Protein AF-A0A9C8L173-F1 (afdb_monomer_lite)

Structure (mmCIF, N/CA/C/O backbone):
data_AF-A0A9C8L173-F1
#
_entry.id   AF-A0A9C8L173-F1
#
loop_
_atom_site.group_PDB
_atom_site.id
_atom_site.type_symbol
_atom_site.label_atom_id
_atom_site.label_alt_id
_atom_site.label_comp_id
_atom_site.label_asym_id
_atom_site.label_entity_id
_atom_site.label_seq_id
_atom_site.pdbx_PDB_ins_code
_atom_site.Cartn_x
_atom_site.Cartn_y
_atom_site.Cartn_z
_atom_site.occupancy
_atom_site.B_iso_or_equiv
_atom_site.auth_seq_id
_atom_site.auth_comp_id
_atom_site.auth_asym_id
_atom_site.auth_atom_id
_atom_site.pdbx_PDB_model_num
ATOM 1 N N . SER A 1 1 ? -14.084 -8.577 14.932 1.00 49.53 1 SER A N 1
ATOM 2 C CA . SER A 1 1 ? -14.099 -7.889 13.621 1.00 49.53 1 SER A CA 1
ATOM 3 C C . SER A 1 1 ? -13.348 -6.561 13.724 1.00 49.53 1 SER A C 1
ATOM 5 O O . SER A 1 1 ? -13.294 -6.020 14.822 1.00 49.53 1 SER A O 1
ATOM 7 N N . LEU A 1 2 ? -12.784 -6.007 12.633 1.00 54.12 2 LEU A N 1
ATOM 8 C CA . LEU A 1 2 ? -12.203 -4.640 12.615 1.00 54.12 2 LEU A CA 1
ATOM 9 C C . LEU A 1 2 ? -13.209 -3.582 13.122 1.00 54.12 2 LEU A C 1
ATOM 11 O O . LEU A 1 2 ? -12.815 -2.585 13.724 1.00 54.12 2 LEU A O 1
ATOM 15 N N . LYS A 1 3 ? -14.512 -3.853 12.947 1.00 52.88 3 LYS A N 1
ATOM 16 C CA . LYS A 1 3 ? -15.633 -3.073 13.491 1.00 52.88 3 LYS A CA 1
ATOM 17 C C . LYS A 1 3 ? -15.618 -2.977 15.023 1.00 52.88 3 LYS A C 1
ATOM 19 O O . LYS A 1 3 ? -15.841 -1.902 15.566 1.00 52.88 3 LYS A O 1
ATOM 24 N N . ASP A 1 4 ? -15.299 -4.070 15.715 1.00 53.47 4 ASP A N 1
ATOM 25 C CA . ASP A 1 4 ? -15.385 -4.162 17.183 1.00 53.47 4 ASP A CA 1
ATOM 26 C C . ASP A 1 4 ? -14.209 -3.471 17.889 1.00 53.47 4 ASP A C 1
ATOM 28 O O . ASP A 1 4 ? -14.188 -3.354 19.112 1.00 53.47 4 ASP A O 1
ATOM 32 N N . GLN A 1 5 ? -13.207 -3.028 17.123 1.00 61.28 5 GLN A N 1
ATOM 33 C CA . GLN A 1 5 ? -11.993 -2.413 17.652 1.00 61.28 5 GLN A CA 1
ATOM 34 C C . GLN A 1 5 ? -11.949 -0.886 17.483 1.00 61.28 5 GLN A C 1
ATOM 36 O O . GLN A 1 5 ? -11.010 -0.261 17.977 1.00 61.28 5 GLN A O 1
ATOM 41 N N . GLY A 1 6 ? -12.950 -0.281 16.825 1.00 63.69 6 GLY A N 1
ATOM 42 C CA . GLY A 1 6 ? -13.096 1.178 16.727 1.00 63.69 6 GLY A CA 1
ATOM 43 C C . GLY A 1 6 ? -12.106 1.872 15.785 1.00 63.69 6 GLY A C 1
ATOM 44 O O . GLY A 1 6 ? -11.696 2.997 16.056 1.00 63.69 6 GLY A O 1
ATOM 45 N N . LEU A 1 7 ? -11.685 1.217 14.697 1.00 69.31 7 LEU A N 1
ATOM 46 C CA . LEU A 1 7 ? -10.762 1.818 13.728 1.00 69.31 7 LEU A CA 1
ATOM 47 C C . LEU A 1 7 ? -11.456 2.975 13.000 1.00 69.31 7 LEU A C 1
ATOM 49 O O . LEU A 1 7 ? -12.450 2.749 12.307 1.00 69.31 7 LEU A O 1
ATOM 53 N N . SER A 1 8 ? -10.951 4.204 13.159 1.00 73.44 8 SER A N 1
ATOM 54 C CA . SER A 1 8 ? -11.541 5.361 12.480 1.00 73.44 8 SER A CA 1
ATOM 55 C C . SER A 1 8 ? -11.192 5.341 10.998 1.00 73.44 8 SER A C 1
ATOM 57 O O . SER A 1 8 ? -10.071 4.998 10.603 1.00 73.44 8 SER A O 1
ATOM 59 N N . THR A 1 9 ? -12.123 5.775 10.156 1.00 75.62 9 THR A N 1
ATOM 60 C CA . THR A 1 9 ? -11.894 5.738 8.710 1.00 75.62 9 THR A CA 1
ATOM 61 C C . THR A 1 9 ? -10.790 6.706 8.282 1.00 75.62 9 THR A C 1
ATOM 63 O O . THR A 1 9 ? -10.080 6.459 7.309 1.00 75.62 9 THR A O 1
ATOM 66 N N . ASN A 1 10 ? -10.568 7.779 9.044 1.00 80.88 10 ASN A N 1
ATOM 67 C CA . ASN A 1 10 ? -9.483 8.730 8.798 1.00 80.88 10 ASN A CA 1
ATOM 68 C C . ASN A 1 10 ? -8.094 8.101 8.980 1.00 80.88 10 ASN A C 1
ATOM 70 O O . ASN A 1 10 ? -7.204 8.376 8.176 1.00 80.88 10 ASN A O 1
ATOM 74 N N . GLN A 1 11 ? -7.909 7.222 9.972 1.00 79.19 11 GLN A N 1
ATOM 75 C CA . GLN A 1 11 ? -6.639 6.509 10.172 1.00 79.19 11 GLN A CA 1
ATOM 76 C C . GLN A 1 11 ? -6.335 5.570 8.999 1.00 79.19 11 GLN A C 1
ATOM 78 O O . GLN A 1 11 ? -5.220 5.583 8.471 1.00 79.19 11 GLN A O 1
ATOM 83 N N . ILE A 1 12 ? -7.342 4.810 8.550 1.00 83.06 12 ILE A N 1
ATOM 84 C CA . ILE A 1 12 ? -7.221 3.909 7.393 1.00 83.06 12 ILE A CA 1
ATOM 85 C C . ILE A 1 12 ? -6.894 4.719 6.138 1.00 83.06 12 ILE A C 1
ATOM 87 O O . ILE A 1 12 ? -5.918 4.424 5.453 1.00 83.06 12 ILE A O 1
ATOM 91 N N . ARG A 1 13 ? -7.657 5.787 5.867 1.00 86.31 13 ARG A N 1
ATOM 92 C CA . ARG A 1 13 ? -7.457 6.666 4.705 1.00 86.31 13 ARG A CA 1
ATOM 93 C C . ARG A 1 13 ? -6.075 7.313 4.696 1.00 86.31 13 ARG A C 1
ATOM 95 O O . ARG A 1 13 ? -5.462 7.385 3.638 1.00 86.31 13 ARG A O 1
ATOM 102 N N . ALA A 1 14 ? -5.567 7.759 5.844 1.00 88.00 14 ALA A N 1
ATOM 103 C CA . ALA A 1 14 ? -4.249 8.384 5.925 1.00 88.00 14 ALA A CA 1
ATOM 104 C C . ALA A 1 14 ? -3.119 7.411 5.556 1.00 88.00 14 ALA A C 1
ATOM 106 O O . ALA A 1 14 ? -2.159 7.802 4.898 1.00 88.00 14 ALA A O 1
ATOM 107 N N . LEU A 1 15 ? -3.206 6.148 5.987 1.00 89.62 15 LEU A N 1
ATOM 108 C CA . LEU A 1 15 ? -2.220 5.128 5.622 1.00 89.62 15 LEU A CA 1
ATOM 109 C C . LEU A 1 15 ? -2.408 4.653 4.169 1.00 89.62 15 LEU A C 1
ATOM 111 O O . LEU A 1 15 ? -1.432 4.556 3.430 1.00 89.62 15 LEU A O 1
ATOM 115 N N . PHE A 1 16 ? -3.652 4.451 3.728 1.00 92.06 16 PHE A N 1
ATOM 116 C CA . PHE A 1 16 ? -3.965 4.080 2.346 1.00 92.06 16 PHE A CA 1
ATOM 117 C C . PHE A 1 16 ? -3.523 5.149 1.338 1.00 92.06 16 PHE A C 1
ATOM 119 O O . PHE A 1 16 ? -2.954 4.827 0.299 1.00 92.06 16 PHE A O 1
ATOM 126 N N . GLY A 1 17 ? -3.709 6.433 1.655 1.00 94.38 17 GLY A N 1
ATOM 127 C CA . GLY A 1 17 ? -3.246 7.540 0.819 1.00 94.38 17 GLY A CA 1
ATOM 128 C C . GLY A 1 17 ? -1.730 7.524 0.610 1.00 94.38 17 GLY A C 1
ATOM 129 O O . GLY A 1 17 ? -1.260 7.766 -0.499 1.00 94.38 17 GLY A O 1
ATOM 130 N N . GLU A 1 18 ? -0.960 7.168 1.641 1.00 94.75 18 GLU A N 1
ATOM 131 C CA . GLU A 1 18 ? 0.490 7.003 1.520 1.00 94.75 18 GLU A CA 1
ATOM 132 C C . GLU A 1 18 ? 0.851 5.844 0.578 1.00 94.75 18 GLU A C 1
ATOM 134 O O . GLU A 1 18 ? 1.713 6.003 -0.285 1.00 94.75 18 GLU A O 1
ATOM 139 N N . VAL A 1 19 ? 0.141 4.716 0.677 1.00 96.25 19 VAL A N 1
ATOM 140 C CA . VAL A 1 19 ? 0.308 3.565 -0.225 1.00 96.25 19 VAL A CA 1
ATOM 141 C C . VAL A 1 19 ? -0.041 3.924 -1.672 1.00 96.25 19 VAL A C 1
ATOM 143 O O . VAL A 1 19 ? 0.710 3.577 -2.580 1.00 96.25 19 VAL A O 1
ATOM 146 N N . ARG A 1 20 ? -1.114 4.688 -1.910 1.00 97.12 20 ARG A N 1
ATOM 147 C CA . ARG A 1 20 ? -1.488 5.162 -3.255 1.00 97.12 20 ARG A CA 1
ATOM 148 C C . ARG A 1 20 ? -0.448 6.099 -3.865 1.00 97.12 20 ARG A C 1
ATOM 150 O O . ARG A 1 20 ? -0.207 6.035 -5.066 1.00 97.12 20 ARG A O 1
ATOM 157 N N . GLN A 1 21 ? 0.188 6.947 -3.058 1.00 97.19 21 GLN A N 1
ATOM 158 C CA . GLN A 1 21 ? 1.295 7.783 -3.531 1.00 97.19 21 GLN A CA 1
ATOM 159 C C . GLN A 1 21 ? 2.508 6.937 -3.926 1.00 97.19 21 GLN A C 1
ATOM 161 O O . GLN A 1 21 ? 3.095 7.182 -4.977 1.00 97.19 21 GLN A O 1
ATOM 166 N N . ILE A 1 22 ? 2.856 5.930 -3.117 1.00 97.75 22 ILE A N 1
ATOM 167 C CA . ILE A 1 22 ? 3.926 4.978 -3.449 1.00 97.75 22 ILE A CA 1
ATOM 168 C C . ILE A 1 22 ? 3.583 4.245 -4.745 1.00 97.75 22 ILE A C 1
ATOM 170 O O . ILE A 1 22 ? 4.444 4.122 -5.603 1.00 97.75 22 ILE A O 1
ATOM 174 N N . GLN A 1 23 ? 2.331 3.819 -4.926 1.00 97.38 23 GLN A N 1
ATOM 175 C CA . GLN A 1 23 ? 1.893 3.166 -6.158 1.00 97.38 23 GLN A CA 1
ATOM 176 C C . GLN A 1 23 ? 2.032 4.067 -7.386 1.00 97.38 23 GLN A C 1
ATOM 178 O O . GLN A 1 23 ? 2.497 3.606 -8.423 1.00 97.38 23 GLN A O 1
ATOM 183 N N . GLY A 1 24 ? 1.692 5.351 -7.263 1.00 97.12 24 GLY A N 1
ATOM 184 C CA . GLY A 1 24 ? 1.923 6.322 -8.331 1.00 97.12 24 GLY A CA 1
ATOM 185 C C . GLY A 1 24 ? 3.401 6.412 -8.717 1.00 97.12 24 GLY A C 1
ATOM 186 O O . GLY A 1 24 ? 3.728 6.330 -9.895 1.00 97.12 24 GLY A O 1
ATOM 187 N N . GLU A 1 25 ? 4.302 6.518 -7.736 1.00 96.69 25 GLU A N 1
ATOM 188 C CA . GLU A 1 25 ? 5.752 6.522 -7.988 1.00 96.69 25 GLU A CA 1
ATOM 189 C C . GLU A 1 25 ? 6.255 5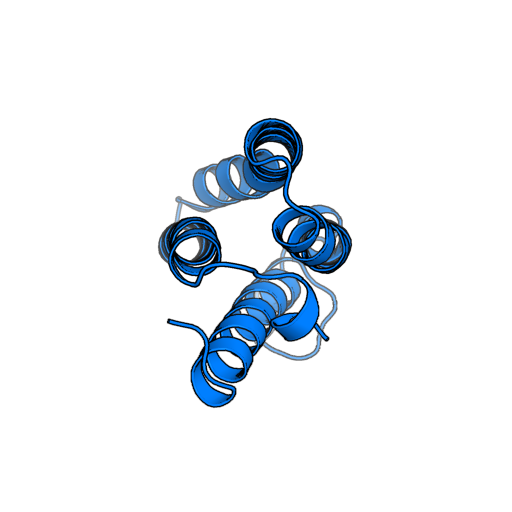.191 -8.562 1.00 96.69 25 GLU A C 1
ATOM 191 O O . GLU A 1 25 ? 7.129 5.183 -9.423 1.00 96.69 25 GLU A O 1
ATOM 196 N N . TRP A 1 26 ? 5.690 4.070 -8.116 1.00 95.75 26 TRP A N 1
ATOM 197 C CA . TRP A 1 26 ? 6.056 2.725 -8.554 1.00 95.75 26 TRP A CA 1
ATOM 198 C C . TRP A 1 26 ? 5.853 2.519 -10.057 1.00 95.75 26 TRP A C 1
ATOM 200 O O . TRP A 1 26 ? 6.630 1.810 -10.690 1.00 95.75 26 TRP A O 1
ATOM 210 N N . SER A 1 27 ? 4.819 3.143 -10.627 1.00 91.19 27 SER A N 1
ATOM 211 C CA . SER A 1 27 ? 4.495 3.064 -12.055 1.00 91.19 27 SER A CA 1
ATOM 212 C C . SER A 1 27 ? 5.303 4.028 -12.933 1.00 91.19 27 SER A C 1
ATOM 214 O O . SER A 1 27 ? 5.205 3.946 -14.157 1.00 91.19 27 SER A O 1
ATOM 216 N N . ILE A 1 28 ? 6.089 4.941 -12.351 1.00 94.44 28 ILE A N 1
ATOM 217 C CA . ILE A 1 28 ? 6.883 5.922 -13.102 1.00 94.44 28 ILE A CA 1
ATOM 218 C C . ILE A 1 28 ? 8.289 5.366 -13.357 1.00 94.44 28 ILE A C 1
ATOM 220 O O . ILE A 1 28 ? 9.022 5.002 -12.433 1.00 94.44 28 ILE A O 1
ATOM 224 N N . ALA A 1 29 ? 8.697 5.343 -14.628 1.00 90.94 29 ALA A N 1
ATOM 225 C CA . ALA A 1 29 ? 10.045 4.939 -15.017 1.00 90.94 29 ALA A CA 1
ATOM 226 C C . ALA A 1 29 ? 11.105 5.813 -14.319 1.00 90.94 29 ALA A C 1
ATOM 228 O O . ALA A 1 29 ? 11.010 7.038 -14.304 1.00 90.94 29 ALA A O 1
ATOM 229 N N . GLY A 1 30 ? 12.115 5.178 -13.717 1.00 94.06 30 GLY A N 1
ATOM 230 C CA . GLY A 1 30 ? 13.180 5.863 -12.972 1.00 94.06 30 GLY A CA 1
ATOM 231 C C . GLY A 1 30 ? 12.839 6.238 -11.523 1.00 94.06 30 GLY A C 1
ATOM 232 O O . GLY A 1 30 ? 13.728 6.658 -10.790 1.00 94.06 30 GLY A O 1
ATOM 233 N N . HIS A 1 31 ? 11.597 6.052 -11.062 1.00 96.38 31 HIS A N 1
ATOM 234 C CA . HIS A 1 31 ? 11.189 6.378 -9.683 1.00 96.38 31 HIS A CA 1
ATOM 235 C C . HIS A 1 31 ? 11.196 5.166 -8.736 1.00 96.38 31 HIS A C 1
ATOM 237 O O . HIS A 1 31 ? 10.857 5.290 -7.555 1.00 96.38 31 HIS A O 1
ATOM 243 N N . ARG A 1 32 ? 11.617 3.989 -9.218 1.00 94.06 32 ARG A N 1
ATOM 244 C CA . ARG A 1 32 ? 11.547 2.730 -8.463 1.00 94.06 32 ARG A CA 1
ATOM 245 C C . ARG A 1 32 ? 12.250 2.800 -7.107 1.00 94.06 32 ARG A C 1
ATOM 247 O O . ARG A 1 32 ? 11.658 2.426 -6.098 1.00 94.06 32 ARG A O 1
ATOM 254 N N . ASP A 1 33 ? 13.462 3.339 -7.054 1.00 95.06 33 ASP A N 1
ATOM 255 C CA . A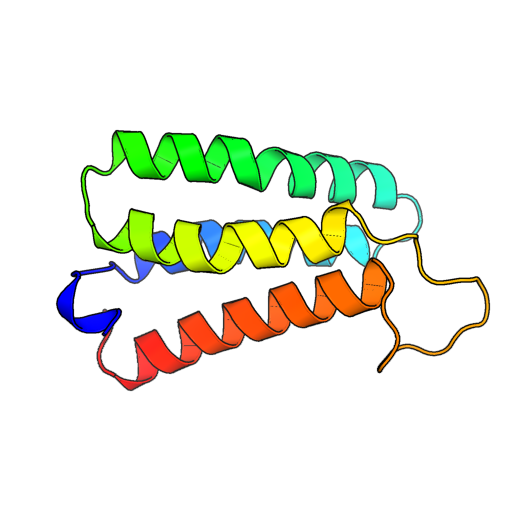SP A 1 33 ? 14.213 3.433 -5.798 1.00 95.06 33 ASP A CA 1
ATOM 256 C C . ASP A 1 33 ? 13.527 4.339 -4.771 1.00 95.06 33 ASP A C 1
ATOM 258 O O . ASP A 1 33 ? 13.565 4.075 -3.568 1.00 95.06 33 ASP A O 1
ATOM 262 N N . GLN A 1 34 ? 12.880 5.413 -5.230 1.00 96.88 34 GLN A N 1
ATOM 263 C CA . GLN A 1 34 ? 12.117 6.304 -4.361 1.00 96.88 34 GLN A CA 1
ATOM 264 C C . GLN A 1 34 ? 10.890 5.589 -3.793 1.00 96.88 34 GLN A C 1
ATOM 266 O O . GLN A 1 34 ? 10.692 5.607 -2.573 1.00 96.88 34 GLN A O 1
ATOM 271 N N . ALA A 1 35 ? 10.131 4.907 -4.652 1.00 97.06 35 ALA A N 1
ATOM 272 C CA . ALA A 1 35 ? 8.963 4.140 -4.245 1.00 97.06 35 ALA A CA 1
ATOM 273 C C . ALA A 1 35 ? 9.344 3.050 -3.227 1.00 97.06 35 ALA A C 1
ATOM 275 O O . ALA A 1 35 ? 8.713 2.939 -2.175 1.00 97.06 35 ALA A O 1
ATOM 276 N N . LEU A 1 36 ? 10.436 2.314 -3.474 1.00 95.75 36 LEU A N 1
ATOM 277 C CA . LEU A 1 36 ? 10.951 1.293 -2.556 1.00 95.75 36 LEU A CA 1
ATOM 278 C C . LEU A 1 36 ? 11.372 1.881 -1.211 1.00 95.75 36 LEU A C 1
ATOM 280 O O . LEU A 1 36 ? 10.953 1.375 -0.171 1.00 95.75 36 LEU A O 1
ATOM 284 N N . ARG A 1 37 ? 12.143 2.976 -1.193 1.00 96.25 37 ARG A N 1
ATOM 285 C CA . ARG A 1 37 ? 12.523 3.641 0.068 1.00 96.25 37 ARG A CA 1
ATOM 286 C C . ARG A 1 37 ? 11.297 4.019 0.895 1.00 96.25 37 ARG A C 1
ATOM 288 O O . ARG A 1 37 ? 11.271 3.788 2.103 1.00 96.25 37 ARG A O 1
ATOM 295 N N . ARG A 1 38 ? 10.265 4.579 0.259 1.00 97.00 38 ARG A N 1
ATOM 296 C CA . ARG A 1 38 ? 9.014 4.937 0.941 1.00 97.00 38 ARG A CA 1
ATOM 297 C C . ARG A 1 38 ? 8.249 3.709 1.427 1.00 97.00 38 ARG A C 1
ATOM 299 O O . ARG A 1 38 ? 7.740 3.744 2.545 1.00 97.00 38 ARG A O 1
ATOM 306 N N . LEU A 1 39 ? 8.214 2.637 0.635 1.00 96.19 39 LEU A N 1
ATOM 307 C CA . LEU A 1 39 ? 7.619 1.357 1.012 1.00 96.19 39 LEU A CA 1
ATOM 308 C C . LEU A 1 39 ? 8.279 0.792 2.278 1.00 96.19 39 LEU A C 1
ATOM 310 O O . LEU A 1 39 ? 7.584 0.474 3.240 1.00 96.19 39 LEU A O 1
ATOM 314 N N . PHE A 1 40 ? 9.615 0.750 2.329 1.00 95.44 40 PHE A N 1
ATOM 315 C CA . PHE A 1 40 ? 10.358 0.307 3.515 1.00 95.44 40 PHE A CA 1
ATOM 316 C C . PHE A 1 40 ? 10.053 1.163 4.749 1.00 95.44 40 PHE A C 1
ATOM 318 O O . PHE A 1 40 ? 9.933 0.639 5.857 1.00 95.44 40 PHE A O 1
ATOM 325 N N . LEU A 1 41 ? 9.871 2.474 4.567 1.00 95.75 41 LEU A N 1
ATOM 326 C CA . LEU A 1 41 ? 9.518 3.394 5.649 1.00 95.75 41 LEU A CA 1
ATOM 327 C C . LEU A 1 41 ? 8.080 3.230 6.163 1.00 95.75 41 LEU A C 1
ATOM 329 O O . LEU A 1 41 ? 7.778 3.747 7.242 1.00 95.75 41 LEU A O 1
ATOM 333 N N . LEU A 1 42 ? 7.199 2.498 5.472 1.00 94.69 42 LEU A N 1
ATOM 334 C CA . LEU A 1 42 ? 5.860 2.218 5.996 1.00 94.69 42 LEU A CA 1
ATOM 335 C C . LEU A 1 42 ? 5.924 1.430 7.307 1.00 94.69 42 LEU A C 1
ATOM 337 O O . LEU A 1 42 ? 5.195 1.775 8.233 1.00 94.69 42 LEU A O 1
ATOM 341 N N . LYS A 1 43 ? 6.822 0.442 7.439 1.00 92.75 43 LYS A N 1
ATOM 342 C CA . LYS A 1 43 ? 6.976 -0.353 8.675 1.00 92.75 43 LYS A CA 1
ATOM 343 C C . LYS A 1 43 ? 7.240 0.516 9.914 1.00 92.75 43 LYS A C 1
ATOM 345 O O . LYS A 1 43 ? 6.425 0.490 10.839 1.00 92.75 43 LYS A O 1
ATOM 350 N N . PRO A 1 44 ? 8.308 1.341 9.965 1.00 93.69 44 PRO A N 1
ATOM 351 C CA . PRO A 1 44 ? 8.552 2.195 11.124 1.00 93.69 44 PRO A CA 1
ATOM 352 C C . PRO A 1 44 ? 7.455 3.250 11.327 1.00 93.69 44 PRO A C 1
ATOM 354 O O . PRO A 1 44 ? 7.126 3.563 12.472 1.00 93.69 44 PRO A O 1
ATOM 357 N N . LYS A 1 45 ? 6.832 3.770 10.258 1.00 91.81 45 LYS A N 1
ATOM 358 C CA . LYS A 1 45 ? 5.696 4.701 10.381 1.00 91.81 45 LYS A CA 1
ATOM 359 C C . LYS A 1 45 ? 4.479 4.041 11.027 1.00 91.81 45 LYS A C 1
ATOM 361 O O . LYS A 1 45 ? 3.873 4.635 11.916 1.00 91.81 45 LYS A O 1
ATOM 366 N N . MET A 1 46 ? 4.141 2.824 10.613 1.00 90.75 46 MET A N 1
ATOM 367 C CA . MET A 1 46 ? 3.064 2.024 11.196 1.00 90.75 46 MET A CA 1
ATOM 368 C C . MET A 1 46 ? 3.345 1.710 12.668 1.00 90.75 46 MET A C 1
ATOM 370 O O . MET A 1 46 ? 2.488 1.968 13.511 1.00 90.75 46 MET A O 1
ATOM 374 N N . ALA A 1 47 ? 4.564 1.272 12.997 1.00 90.12 47 ALA A N 1
ATOM 375 C CA . ALA A 1 47 ? 4.975 1.009 14.377 1.00 90.12 47 ALA A CA 1
ATOM 376 C C . ALA A 1 47 ? 4.882 2.265 15.264 1.00 90.12 47 ALA A C 1
ATOM 378 O O . ALA A 1 47 ? 4.422 2.207 16.407 1.00 90.12 47 ALA A O 1
ATOM 379 N N . TYR A 1 48 ? 5.276 3.429 14.738 1.00 90.06 48 TYR A N 1
ATOM 380 C CA . TYR A 1 48 ? 5.129 4.700 15.446 1.00 90.06 48 TYR A CA 1
ATOM 381 C C . TYR A 1 48 ? 3.655 5.065 15.675 1.00 90.06 48 TYR A C 1
ATOM 383 O O . TYR A 1 48 ? 3.278 5.407 16.798 1.00 90.06 48 TYR A O 1
ATOM 391 N N . ARG A 1 49 ? 2.803 4.955 14.645 1.00 86.25 49 ARG A N 1
ATOM 392 C CA . ARG A 1 49 ? 1.358 5.230 14.756 1.00 86.25 49 ARG A CA 1
ATOM 393 C C . ARG A 1 49 ? 0.679 4.301 15.760 1.00 86.25 49 ARG A C 1
ATOM 395 O O . ARG A 1 49 ? -0.067 4.786 16.605 1.00 86.25 49 ARG A O 1
ATOM 402 N N . GLN A 1 50 ? 1.006 3.008 15.741 1.00 86.62 50 GLN A N 1
ATOM 403 C CA . GLN A 1 50 ? 0.505 2.022 16.703 1.00 86.62 50 GLN A CA 1
ATOM 404 C C . GLN A 1 50 ? 0.793 2.441 18.153 1.00 86.62 50 GLN A C 1
ATOM 406 O O . GLN A 1 50 ? -0.098 2.402 19.000 1.00 86.62 50 GLN A O 1
ATOM 411 N N . ARG A 1 51 ? 2.019 2.901 18.441 1.00 85.94 51 ARG A N 1
ATOM 412 C CA . ARG A 1 51 ? 2.403 3.391 19.777 1.00 85.94 51 ARG A CA 1
ATOM 413 C C . ARG A 1 51 ? 1.708 4.703 20.145 1.00 85.94 51 ARG A C 1
ATOM 415 O O . ARG A 1 51 ? 1.318 4.887 21.296 1.00 85.94 51 ARG A O 1
ATOM 422 N N . LYS A 1 52 ? 1.573 5.620 19.182 1.00 82.31 52 LYS A N 1
ATOM 423 C CA . LYS A 1 52 ? 1.004 6.957 19.394 1.00 82.31 52 LYS A CA 1
ATOM 424 C C . LYS A 1 52 ? -0.506 6.922 19.633 1.00 82.31 52 LYS A C 1
ATOM 426 O O . LYS A 1 52 ? -0.994 7.631 20.506 1.00 82.31 52 LYS A O 1
ATOM 431 N N . GLU A 1 53 ? -1.240 6.122 18.868 1.00 76.25 53 GLU A N 1
ATOM 432 C CA . GLU A 1 53 ? -2.706 6.190 18.812 1.00 76.25 53 GLU A CA 1
ATOM 433 C C . GLU A 1 53 ? -3.408 5.330 19.878 1.00 76.25 53 GLU A C 1
ATOM 435 O O . GLU A 1 53 ? -4.631 5.366 19.957 1.00 76.25 53 GLU A O 1
ATOM 440 N N . ARG A 1 54 ? -2.657 4.604 20.732 1.00 65.00 54 ARG A N 1
ATOM 441 C CA . ARG A 1 54 ? -3.122 3.827 21.914 1.00 65.00 54 ARG A CA 1
ATOM 442 C C . ARG A 1 54 ? -4.369 2.941 21.696 1.00 65.00 54 ARG A C 1
ATOM 444 O O . ARG A 1 54 ? -4.988 2.500 22.663 1.00 65.00 54 ARG A O 1
ATOM 451 N N . GLY A 1 55 ? -4.732 2.650 20.448 1.00 68.31 55 GLY A N 1
ATOM 452 C CA . GLY A 1 55 ? -5.966 1.964 20.077 1.00 68.31 55 GLY A CA 1
ATOM 453 C C . GLY A 1 55 ? -5.702 0.576 19.504 1.00 68.31 55 GLY A C 1
ATOM 454 O O . GLY A 1 55 ? -4.892 0.422 18.589 1.00 68.31 55 GLY A O 1
ATOM 455 N N . ARG A 1 56 ? -6.440 -0.430 19.997 1.00 75.12 56 ARG A N 1
ATOM 456 C CA . ARG A 1 56 ? -6.373 -1.825 19.509 1.00 75.12 56 ARG A CA 1
ATOM 457 C C . ARG A 1 56 ? -6.616 -1.940 18.000 1.00 75.12 56 ARG A C 1
ATOM 459 O O . ARG A 1 56 ? -6.018 -2.780 17.345 1.00 75.12 56 ARG A O 1
ATOM 466 N N . ALA A 1 57 ? -7.432 -1.048 17.447 1.00 76.94 57 ALA A N 1
ATOM 467 C CA . ALA A 1 57 ? -7.757 -1.002 16.028 1.00 76.94 57 ALA A CA 1
ATOM 468 C C . ALA A 1 57 ? -6.546 -0.786 15.105 1.00 76.94 57 ALA A C 1
ATOM 470 O O . ALA A 1 57 ? -6.408 -1.469 14.093 1.00 76.94 57 ALA A O 1
ATOM 471 N N . VAL A 1 58 ? -5.668 0.166 15.439 1.00 79.94 58 VAL A N 1
ATOM 472 C CA . VAL A 1 58 ? -4.470 0.454 14.631 1.00 79.94 58 VAL A CA 1
ATOM 473 C C . VAL A 1 58 ? -3.509 -0.721 14.710 1.00 79.94 58 VAL A C 1
ATOM 475 O O . VAL A 1 58 ? -2.935 -1.112 13.701 1.00 79.94 58 VAL A O 1
ATOM 478 N N . GLN A 1 59 ? -3.385 -1.320 15.894 1.00 85.44 59 GLN A N 1
ATOM 479 C CA . GLN A 1 59 ? -2.616 -2.541 16.084 1.00 85.44 59 GLN A CA 1
ATOM 480 C C . GLN A 1 59 ? -3.108 -3.673 15.173 1.00 85.44 59 GLN A C 1
ATOM 482 O O . GLN A 1 59 ? -2.293 -4.220 14.442 1.00 85.44 59 GLN A O 1
ATOM 487 N N . ALA A 1 60 ? -4.409 -3.971 15.139 1.00 84.38 60 ALA A N 1
ATOM 488 C CA . ALA A 1 60 ? -4.922 -5.037 14.278 1.00 84.38 60 ALA A CA 1
ATOM 489 C C . ALA A 1 60 ? -4.723 -4.755 12.783 1.00 84.38 60 ALA A C 1
ATOM 491 O O . ALA A 1 60 ? -4.447 -5.674 12.017 1.00 84.38 60 ALA A O 1
ATOM 492 N N . LEU A 1 61 ? -4.825 -3.490 12.353 1.00 85.56 61 LEU A N 1
ATOM 493 C CA . LEU A 1 61 ? -4.496 -3.125 10.973 1.00 85.56 61 LEU A CA 1
ATOM 494 C C . LEU A 1 61 ? -3.017 -3.416 10.665 1.00 85.56 61 LEU A C 1
ATOM 496 O O . LEU A 1 61 ? -2.710 -4.002 9.631 1.00 85.56 61 LEU A O 1
ATOM 500 N N . VAL A 1 62 ? -2.104 -3.039 11.564 1.00 89.19 62 VAL A N 1
ATOM 501 C CA . VAL A 1 62 ? -0.662 -3.275 11.393 1.00 89.19 62 VAL A CA 1
ATOM 502 C C . VAL A 1 62 ? -0.325 -4.767 11.414 1.00 89.19 62 VAL A C 1
ATOM 504 O O . VAL A 1 62 ? 0.446 -5.209 10.570 1.00 89.19 62 VAL A O 1
ATOM 507 N N . GLU A 1 63 ? -0.933 -5.551 12.306 1.00 89.94 63 GLU A N 1
ATOM 508 C CA . GLU A 1 63 ? -0.745 -7.011 12.388 1.00 89.94 63 GLU A CA 1
ATOM 509 C C . GLU A 1 63 ? -1.112 -7.728 11.080 1.00 89.94 63 GLU A C 1
ATOM 511 O O . GLU A 1 63 ? -0.523 -8.754 10.749 1.00 89.94 63 GLU A O 1
ATOM 516 N N . VAL A 1 64 ? -2.052 -7.169 10.316 1.00 90.56 64 VAL A N 1
ATOM 517 C CA . VAL A 1 64 ? -2.478 -7.699 9.016 1.00 90.56 64 VAL A CA 1
ATOM 518 C C . VAL A 1 64 ? -1.609 -7.178 7.864 1.00 90.56 64 VAL A C 1
ATOM 520 O O . VAL A 1 64 ? -1.279 -7.935 6.951 1.00 90.56 64 VAL A O 1
ATOM 523 N N . LEU A 1 65 ? -1.226 -5.897 7.880 1.00 92.25 65 LEU A N 1
ATOM 524 C CA . LEU A 1 65 ? -0.461 -5.280 6.789 1.00 92.25 65 LEU A CA 1
ATOM 525 C C . LEU A 1 65 ? 1.037 -5.606 6.829 1.00 92.25 65 LEU A C 1
ATOM 527 O O . LEU A 1 65 ? 1.662 -5.685 5.773 1.00 92.25 65 LEU A O 1
ATOM 531 N N . ASP A 1 66 ? 1.628 -5.778 8.013 1.00 94.00 66 ASP A N 1
ATOM 532 C CA . ASP A 1 66 ? 3.076 -5.969 8.157 1.00 94.00 66 ASP A CA 1
ATOM 533 C C . ASP A 1 66 ? 3.596 -7.257 7.483 1.00 94.00 66 ASP A C 1
ATOM 535 O O . ASP A 1 66 ? 4.575 -7.166 6.731 1.00 94.00 66 ASP A O 1
ATOM 539 N N . PRO A 1 67 ? 2.929 -8.424 7.621 1.00 95.31 67 PRO A N 1
ATOM 540 C CA . PRO A 1 67 ? 3.306 -9.629 6.882 1.00 95.31 67 PRO A CA 1
ATOM 541 C C . PRO A 1 67 ? 3.136 -9.475 5.367 1.00 95.31 67 PRO A C 1
ATOM 543 O O . PRO A 1 67 ? 3.962 -9.960 4.597 1.00 95.31 67 PRO A O 1
ATOM 546 N N . ALA A 1 68 ? 2.091 -8.773 4.917 1.00 94.38 68 ALA A N 1
ATOM 547 C CA . ALA A 1 68 ? 1.864 -8.538 3.492 1.00 94.38 68 ALA A CA 1
ATOM 548 C C . ALA A 1 68 ? 2.965 -7.649 2.890 1.00 94.38 68 ALA A C 1
ATOM 550 O O . ALA A 1 68 ? 3.456 -7.914 1.796 1.00 94.38 68 ALA A O 1
ATOM 551 N N . LEU A 1 69 ? 3.414 -6.634 3.631 1.00 95.25 69 LEU A N 1
ATOM 552 C CA . LEU A 1 69 ? 4.526 -5.774 3.235 1.00 95.25 69 LEU A CA 1
ATOM 553 C C . LEU A 1 69 ? 5.861 -6.537 3.184 1.00 95.25 69 LEU A C 1
ATOM 555 O O . LEU A 1 69 ? 6.699 -6.284 2.316 1.00 95.25 69 LEU A O 1
ATOM 559 N N . ASP A 1 70 ? 6.051 -7.507 4.077 1.00 96.12 70 ASP A N 1
ATOM 560 C CA . ASP A 1 70 ? 7.192 -8.424 4.048 1.00 96.12 70 ASP A CA 1
ATOM 561 C C . ASP A 1 70 ? 7.276 -9.214 2.736 1.00 96.12 70 ASP A C 1
ATOM 563 O O . ASP A 1 70 ? 8.360 -9.320 2.164 1.00 96.12 70 ASP A O 1
ATOM 567 N N . LEU A 1 71 ? 6.144 -9.702 2.219 1.00 95.81 71 LEU A N 1
ATOM 568 C CA . LEU A 1 71 ? 6.092 -10.420 0.938 1.00 95.81 71 LEU A CA 1
ATOM 569 C C . LEU A 1 71 ? 6.525 -9.544 -0.244 1.00 95.81 71 LEU A C 1
ATOM 571 O O . LEU A 1 71 ? 7.117 -10.039 -1.200 1.00 95.81 71 LEU A O 1
ATOM 575 N N . VAL A 1 72 ? 6.270 -8.236 -0.184 1.00 96.50 72 VAL A N 1
ATOM 576 C CA . VAL A 1 72 ? 6.741 -7.296 -1.211 1.00 96.50 72 VAL A CA 1
ATOM 577 C C . VAL A 1 72 ? 8.242 -7.058 -1.073 1.00 96.50 72 VAL A C 1
ATOM 579 O O . VAL A 1 72 ? 9.000 -7.176 -2.033 1.00 96.50 72 VAL A O 1
ATOM 582 N N . THR A 1 73 ? 8.684 -6.713 0.135 1.00 95.38 73 THR A N 1
ATOM 583 C CA . THR A 1 73 ? 10.065 -6.272 0.384 1.00 95.38 73 THR A CA 1
ATOM 584 C C . THR A 1 73 ? 11.104 -7.385 0.251 1.00 95.38 73 THR A C 1
ATOM 586 O O . THR A 1 73 ? 12.261 -7.089 -0.038 1.00 95.38 73 THR A O 1
ATOM 589 N N . LYS A 1 74 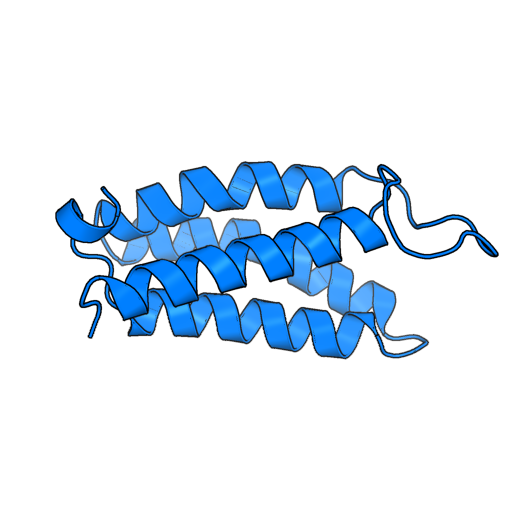? 10.705 -8.648 0.440 1.00 95.50 74 LYS A N 1
ATOM 590 C CA . LYS A 1 74 ? 11.579 -9.826 0.320 1.00 95.50 74 LYS A CA 1
ATOM 591 C C . LYS A 1 74 ? 11.585 -10.449 -1.078 1.00 95.50 74 LYS A C 1
ATOM 593 O O . LYS A 1 74 ? 12.481 -11.235 -1.375 1.00 95.50 74 LYS A O 1
ATOM 598 N N . ALA A 1 75 ? 10.604 -10.128 -1.919 1.00 96.19 75 ALA A N 1
ATOM 599 C CA . ALA A 1 75 ? 10.527 -10.655 -3.274 1.00 96.19 75 ALA A CA 1
ATOM 600 C C . ALA A 1 75 ? 11.504 -9.938 -4.216 1.00 96.19 75 ALA A C 1
ATOM 602 O O . ALA A 1 75 ? 11.823 -8.760 -4.039 1.00 96.19 75 ALA A O 1
ATOM 603 N N . GLN A 1 76 ? 11.947 -10.652 -5.250 1.00 95.38 76 GLN A N 1
ATOM 604 C CA . GLN A 1 76 ? 12.766 -10.075 -6.313 1.00 95.38 76 GLN A CA 1
ATOM 605 C C . GLN A 1 76 ? 11.908 -9.260 -7.289 1.00 95.38 76 GLN A C 1
ATOM 607 O O . GLN A 1 76 ? 10.726 -9.579 -7.452 1.00 95.38 76 GLN A O 1
ATOM 612 N N . PRO A 1 77 ? 12.470 -8.236 -7.960 1.00 93.75 77 PRO A N 1
ATOM 613 C CA . PRO A 1 77 ? 11.778 -7.521 -9.028 1.00 93.75 77 PRO A CA 1
ATOM 614 C C . PRO A 1 77 ? 11.229 -8.479 -10.080 1.00 93.75 77 PRO A C 1
ATOM 616 O O . PRO A 1 77 ? 11.814 -9.539 -10.326 1.00 93.75 77 PRO A O 1
ATOM 619 N N . ARG A 1 78 ? 10.119 -8.104 -10.721 1.00 93.75 78 ARG A N 1
ATOM 620 C CA . ARG A 1 78 ? 9.618 -8.898 -11.840 1.00 93.75 78 ARG A CA 1
ATOM 621 C C . ARG A 1 78 ? 10.700 -8.999 -12.927 1.00 93.75 78 ARG A C 1
ATOM 623 O O . ARG A 1 78 ? 11.234 -7.963 -13.328 1.00 93.75 78 ARG A O 1
ATOM 630 N N . PRO A 1 79 ? 11.012 -10.209 -13.423 1.00 92.56 79 PRO A N 1
ATOM 631 C CA . PRO A 1 79 ? 11.897 -10.374 -14.563 1.00 92.56 79 PRO A CA 1
ATOM 632 C C . PRO A 1 79 ? 11.428 -9.563 -15.772 1.00 92.56 79 PRO A C 1
ATOM 634 O O . PRO A 1 79 ? 10.230 -9.472 -16.056 1.00 92.56 79 PRO A O 1
ATOM 637 N N . GLU A 1 80 ? 12.385 -9.003 -16.504 1.00 90.62 80 GLU A N 1
ATOM 638 C CA . GLU A 1 80 ? 12.105 -8.291 -17.746 1.00 90.62 80 GLU A CA 1
ATOM 639 C C . GLU A 1 80 ? 11.376 -9.208 -18.743 1.00 90.62 80 GLU A C 1
ATOM 641 O O . GLU A 1 80 ? 11.689 -10.391 -18.876 1.00 90.62 80 GLU A O 1
ATOM 646 N N . GLY A 1 81 ? 10.355 -8.671 -19.414 1.00 89.69 81 GLY A N 1
ATOM 647 C CA . GLY A 1 81 ? 9.537 -9.420 -20.371 1.00 89.69 81 GLY A CA 1
ATOM 648 C C . GLY A 1 81 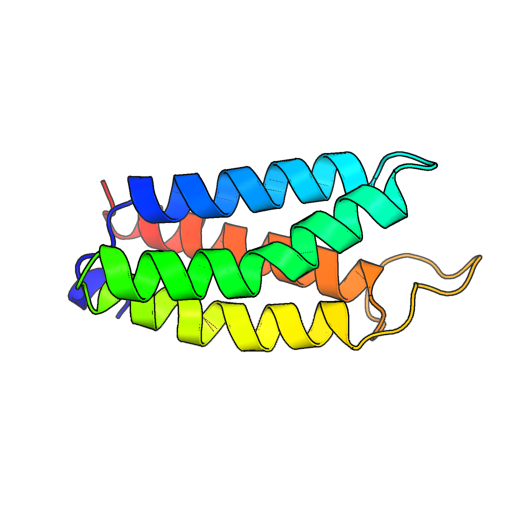? 8.489 -10.355 -19.754 1.00 89.69 81 GLY A C 1
ATOM 649 O O . GLY A 1 81 ? 7.653 -10.877 -20.490 1.00 89.69 81 GLY A O 1
ATOM 650 N N . GLN A 1 82 ? 8.460 -10.547 -18.428 1.00 89.75 82 GLN A N 1
ATOM 651 C CA . GLN A 1 82 ? 7.382 -11.298 -17.783 1.00 89.75 82 GLN A CA 1
ATOM 652 C C . GLN A 1 82 ? 6.100 -10.451 -17.704 1.00 89.75 82 GLN A C 1
ATOM 654 O O . GLN A 1 82 ? 6.105 -9.310 -17.233 1.00 89.75 82 GLN A O 1
ATOM 659 N N . ALA A 1 83 ? 4.980 -11.028 -18.149 1.00 90.88 83 ALA A N 1
ATOM 660 C CA . ALA A 1 83 ? 3.669 -10.395 -18.049 1.00 90.88 83 ALA A CA 1
ATOM 661 C C . ALA A 1 83 ? 3.243 -10.205 -16.574 1.00 90.88 83 ALA A C 1
ATOM 663 O O . ALA A 1 83 ? 3.609 -11.021 -15.727 1.00 90.88 83 ALA A O 1
ATOM 664 N N . PRO A 1 84 ? 2.462 -9.157 -16.248 1.00 90.81 84 PRO A N 1
ATOM 665 C CA . PRO A 1 84 ? 1.867 -9.014 -14.923 1.00 90.81 84 PRO A CA 1
ATOM 666 C C . PRO A 1 84 ? 0.916 -10.161 -14.573 1.00 90.81 84 PRO A C 1
ATOM 668 O O . PRO A 1 84 ? 0.166 -10.628 -15.429 1.00 90.81 84 PRO A O 1
ATOM 671 N N . GLY A 1 85 ? 0.864 -10.512 -13.288 1.00 85.50 85 GLY A N 1
ATOM 672 C CA . GLY A 1 85 ? -0.148 -11.404 -12.731 1.00 85.50 85 GLY A CA 1
ATOM 673 C C . GLY A 1 85 ? 0.357 -12.813 -12.414 1.00 85.50 85 GLY A C 1
ATOM 674 O O . GLY A 1 85 ? 0.990 -13.484 -13.220 1.00 85.50 85 GLY A O 1
ATOM 675 N N . GLY A 1 86 ? 0.005 -13.290 -11.217 1.00 72.38 86 GLY A N 1
ATOM 676 C CA . GLY A 1 86 ? 0.127 -14.701 -10.822 1.00 72.38 86 GLY A CA 1
ATOM 677 C C . GLY A 1 86 ? 1.496 -15.185 -10.325 1.00 72.38 86 GLY A C 1
ATOM 678 O O . GLY A 1 86 ? 1.539 -16.225 -9.676 1.00 72.38 86 GLY A O 1
ATOM 679 N N . ALA A 1 87 ? 2.588 -14.446 -10.533 1.00 83.81 87 ALA A N 1
ATOM 680 C CA . ALA A 1 87 ? 3.913 -14.832 -10.035 1.00 83.81 87 ALA A CA 1
ATOM 681 C C . ALA A 1 87 ? 4.200 -14.286 -8.621 1.00 83.81 87 ALA A C 1
ATOM 683 O O . ALA A 1 87 ? 3.542 -13.355 -8.151 1.00 83.81 87 ALA A O 1
ATOM 684 N N . ASP A 1 88 ? 5.160 -14.896 -7.925 1.00 92.19 88 ASP A N 1
ATOM 685 C CA . ASP A 1 88 ? 5.703 -14.399 -6.654 1.00 92.19 88 ASP A CA 1
ATOM 686 C C . ASP A 1 88 ? 6.912 -13.498 -6.947 1.00 92.19 88 ASP A C 1
ATOM 688 O O . ASP A 1 88 ? 8.058 -13.941 -6.995 1.00 92.19 88 ASP A O 1
ATOM 692 N N . ASN A 1 89 ? 6.628 -12.234 -7.261 1.00 95.62 89 ASN A N 1
ATOM 693 C CA . ASN A 1 89 ? 7.625 -11.193 -7.503 1.00 95.62 89 ASN A CA 1
ATOM 694 C C . ASN A 1 89 ? 7.181 -9.880 -6.852 1.00 95.62 89 ASN A C 1
ATOM 696 O O . ASN A 1 89 ? 6.012 -9.688 -6.526 1.00 95.62 89 ASN A O 1
ATOM 700 N N . GLN A 1 90 ? 8.124 -8.961 -6.680 1.00 96.19 90 GLN A N 1
ATOM 701 C CA . GLN A 1 90 ? 7.933 -7.712 -5.954 1.00 96.19 90 GLN A CA 1
ATOM 702 C C . GLN A 1 90 ? 6.827 -6.837 -6.554 1.00 96.19 90 GLN A C 1
ATOM 704 O O . GLN A 1 90 ? 6.069 -6.228 -5.806 1.00 96.19 90 GLN A O 1
ATOM 709 N N . ASP A 1 91 ? 6.705 -6.782 -7.879 1.00 95.44 91 ASP A N 1
ATOM 710 C CA . ASP A 1 91 ? 5.711 -5.956 -8.567 1.00 95.44 91 ASP A CA 1
ATOM 711 C C . ASP A 1 91 ? 4.293 -6.506 -8.407 1.00 95.44 91 ASP A C 1
ATOM 713 O O . ASP A 1 91 ? 3.374 -5.767 -8.054 1.00 95.44 91 ASP A O 1
ATOM 717 N N . ASP A 1 92 ? 4.119 -7.813 -8.605 1.00 96.12 92 ASP A N 1
ATOM 718 C CA . ASP A 1 92 ? 2.831 -8.478 -8.410 1.00 96.12 92 ASP A CA 1
ATOM 719 C C . ASP A 1 92 ? 2.430 -8.506 -6.933 1.00 96.12 92 ASP A C 1
ATOM 721 O O . ASP A 1 92 ? 1.268 -8.269 -6.602 1.00 96.12 92 ASP A O 1
ATOM 725 N N . ASN A 1 93 ? 3.384 -8.740 -6.032 1.00 97.00 93 ASN A N 1
ATOM 726 C CA . ASN A 1 93 ? 3.134 -8.715 -4.595 1.00 97.00 93 ASN A CA 1
ATOM 727 C C . ASN A 1 93 ? 2.761 -7.308 -4.130 1.00 97.00 93 ASN A C 1
ATOM 729 O O . ASN A 1 93 ? 1.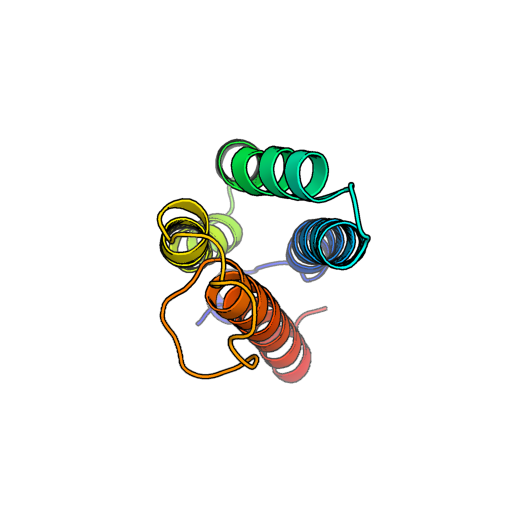850 -7.162 -3.316 1.00 97.00 93 ASN A O 1
ATOM 733 N N . PHE A 1 94 ? 3.415 -6.268 -4.658 1.00 96.94 94 PHE A N 1
ATOM 734 C CA . PHE A 1 94 ? 3.049 -4.891 -4.346 1.00 96.94 94 PHE A CA 1
ATOM 735 C C . PHE A 1 94 ? 1.638 -4.561 -4.835 1.00 96.94 94 PHE A C 1
ATOM 737 O O . PHE A 1 94 ? 0.852 -4.000 -4.073 1.00 96.94 94 PHE A O 1
ATOM 744 N N . GLN A 1 95 ? 1.273 -4.963 -6.056 1.00 96.25 95 GLN A N 1
ATOM 745 C CA . GLN A 1 95 ? -0.087 -4.754 -6.553 1.00 96.25 95 GLN A CA 1
ATOM 746 C C . GLN A 1 95 ? -1.123 -5.477 -5.679 1.00 96.25 95 GLN A C 1
ATOM 748 O O . GLN A 1 95 ? -2.083 -4.851 -5.237 1.00 96.25 95 GLN A O 1
ATOM 753 N N . ARG A 1 96 ? -0.885 -6.746 -5.318 1.00 96.12 96 ARG A N 1
ATOM 754 C CA . ARG A 1 96 ? -1.758 -7.492 -4.392 1.00 96.12 96 ARG A CA 1
ATOM 755 C C . ARG A 1 96 ? -1.854 -6.833 -3.019 1.00 96.12 96 ARG A C 1
ATOM 757 O O . ARG A 1 96 ? -2.922 -6.849 -2.417 1.00 96.12 96 ARG A O 1
ATOM 764 N N . PHE A 1 97 ? -0.765 -6.252 -2.517 1.00 96.50 97 PHE A N 1
ATOM 765 C CA . PHE A 1 97 ? -0.775 -5.490 -1.269 1.00 96.50 97 PHE A CA 1
ATOM 766 C C . PHE A 1 97 ? -1.688 -4.260 -1.371 1.00 96.50 97 PHE A C 1
ATOM 768 O O . PHE A 1 97 ? -2.486 -4.022 -0.463 1.00 96.50 97 PHE A O 1
ATOM 775 N N . VAL A 1 98 ? -1.617 -3.508 -2.475 1.00 96.75 98 VAL A N 1
ATOM 776 C CA . VAL A 1 98 ? -2.515 -2.369 -2.721 1.00 96.75 98 VAL A CA 1
ATOM 777 C C . VAL A 1 98 ? -3.970 -2.832 -2.795 1.00 96.75 98 VAL A C 1
ATOM 779 O O . VAL A 1 98 ? -4.810 -2.269 -2.092 1.00 96.75 98 VAL A O 1
ATOM 782 N N . ASP A 1 99 ? -4.254 -3.873 -3.579 1.00 95.75 99 ASP A N 1
ATOM 783 C CA . ASP A 1 99 ? -5.607 -4.414 -3.765 1.00 95.75 99 ASP A CA 1
ATOM 784 C C . ASP A 1 99 ? -6.189 -4.928 -2.440 1.00 95.75 99 ASP A C 1
ATOM 786 O O . ASP A 1 99 ? -7.350 -4.683 -2.108 1.00 95.75 99 ASP A O 1
ATOM 790 N N . PHE A 1 100 ? -5.367 -5.602 -1.632 1.00 94.62 100 PHE A N 1
ATOM 791 C CA . PHE A 1 100 ? -5.755 -6.080 -0.310 1.00 94.62 100 PHE A CA 1
ATOM 792 C C . PHE A 1 100 ? -6.093 -4.925 0.638 1.00 94.62 100 PHE A C 1
ATOM 794 O O . PHE A 1 100 ? -7.095 -4.974 1.355 1.00 94.62 100 PHE A O 1
ATOM 801 N N . PHE A 1 101 ? -5.298 -3.857 0.624 1.00 92.50 101 PHE A N 1
ATOM 802 C CA . 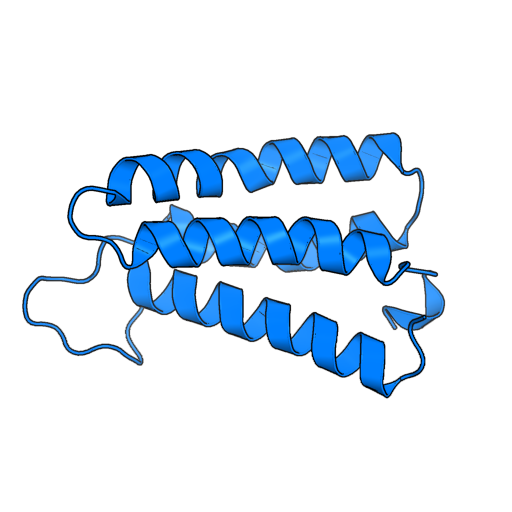PHE A 1 101 ? -5.577 -2.676 1.435 1.00 92.50 101 PHE A CA 1
ATOM 803 C C . PHE A 1 101 ? -6.857 -1.964 0.960 1.00 92.50 101 PHE A C 1
ATOM 805 O O . PHE A 1 101 ? -7.698 -1.569 1.771 1.00 92.50 101 PHE A O 1
ATOM 812 N N . GLU A 1 102 ? -7.066 -1.855 -0.351 1.00 92.38 102 GLU A N 1
ATOM 813 C CA . GLU A 1 102 ? -8.305 -1.312 -0.908 1.00 92.38 102 GLU A CA 1
ATOM 814 C C . GLU A 1 102 ? -9.526 -2.145 -0.493 1.00 92.38 102 GLU A C 1
ATOM 816 O O . GLU A 1 102 ? -10.542 -1.579 -0.083 1.00 92.38 102 GLU A O 1
ATOM 821 N N . ALA A 1 103 ? -9.405 -3.475 -0.475 1.00 92.56 103 ALA A N 1
ATOM 822 C CA . ALA A 1 103 ? -10.444 -4.355 0.045 1.00 92.56 103 ALA A CA 1
ATOM 823 C C . ALA A 1 103 ? -10.745 -4.065 1.526 1.00 92.56 103 ALA A C 1
ATOM 825 O O . ALA A 1 103 ? -11.912 -3.903 1.881 1.00 92.56 103 ALA A O 1
ATOM 826 N N . ILE A 1 104 ? -9.728 -3.914 2.386 1.00 88.50 104 ILE A N 1
ATOM 827 C CA . ILE A 1 104 ? -9.923 -3.536 3.801 1.00 88.50 104 ILE A CA 1
ATOM 828 C C . ILE A 1 104 ? -10.725 -2.230 3.913 1.00 88.50 104 ILE A C 1
ATOM 830 O O . ILE A 1 104 ? -11.674 -2.156 4.699 1.00 88.50 104 ILE A O 1
ATOM 834 N N . LEU A 1 105 ? -10.380 -1.211 3.120 1.00 86.81 105 LEU A N 1
ATOM 835 C CA . LEU A 1 105 ? -11.084 0.074 3.115 1.00 86.81 105 LEU A CA 1
ATOM 836 C C . LEU A 1 105 ? -12.535 -0.064 2.623 1.00 86.81 105 LEU A C 1
ATOM 838 O O . LEU A 1 105 ? -13.445 0.507 3.229 1.00 86.81 105 LEU A O 1
ATOM 842 N N . ALA A 1 106 ? -12.761 -0.819 1.546 1.00 88.25 106 ALA A N 1
ATOM 843 C CA . ALA A 1 106 ? -14.084 -1.045 0.971 1.00 88.25 106 ALA A CA 1
ATOM 844 C C . ALA A 1 106 ? -15.007 -1.785 1.949 1.00 88.25 106 ALA A C 1
ATOM 846 O O . ALA A 1 106 ? -16.130 -1.338 2.195 1.00 88.25 106 ALA A O 1
ATOM 847 N N . TYR A 1 107 ? -14.510 -2.861 2.568 1.00 86.81 107 TYR A N 1
ATOM 848 C CA . TYR A 1 107 ? -15.229 -3.592 3.608 1.00 86.81 107 TYR A CA 1
ATOM 849 C C . TYR A 1 107 ? -15.522 -2.689 4.812 1.00 86.81 107 TYR A C 1
ATOM 851 O O . TYR A 1 107 ? -16.661 -2.613 5.264 1.00 86.81 107 TYR A O 1
ATOM 859 N N . HIS A 1 108 ? -14.540 -1.936 5.313 1.00 81.50 108 HIS A N 1
ATOM 860 C CA . HIS A 1 108 ? -14.762 -1.036 6.451 1.00 81.50 108 HIS A CA 1
ATOM 861 C C . HIS A 1 108 ? -15.854 0.010 6.170 1.00 81.50 108 HIS A C 1
ATOM 863 O O . HIS A 1 108 ? -16.757 0.189 6.991 1.00 81.50 108 HIS A O 1
ATOM 869 N N . LYS A 1 109 ? -15.850 0.616 4.974 1.00 81.81 109 LYS A N 1
ATOM 870 C CA . LYS A 1 109 ? -16.890 1.560 4.538 1.00 81.81 109 LYS A CA 1
ATOM 871 C C . LYS A 1 109 ? -18.268 0.898 4.420 1.00 81.81 109 LYS A C 1
ATOM 873 O O . LYS A 1 109 ? -19.253 1.469 4.881 1.00 81.81 109 LYS A O 1
ATOM 878 N N . ALA A 1 110 ? -18.351 -0.295 3.826 1.00 84.19 110 ALA A N 1
ATOM 879 C CA . ALA A 1 110 ? -19.617 -1.004 3.617 1.00 84.19 110 ALA A CA 1
ATOM 880 C C . ALA A 1 110 ? -20.315 -1.391 4.934 1.00 84.19 110 ALA A C 1
ATOM 882 O O . ALA A 1 110 ? -21.540 -1.363 5.014 1.00 84.19 110 ALA A O 1
ATOM 883 N N . TYR A 1 111 ? -19.546 -1.702 5.983 1.00 79.62 111 TYR A N 1
ATOM 884 C CA . TYR A 1 111 ? -20.073 -2.115 7.290 1.00 79.62 111 TYR A CA 1
ATOM 885 C C . TYR A 1 111 ? -20.190 -0.969 8.317 1.00 79.62 111 TYR A C 1
ATOM 887 O O . TYR A 1 111 ? -20.340 -1.234 9.516 1.00 79.62 111 TYR A O 1
ATOM 895 N N . GLY A 1 112 ? -20.186 0.290 7.857 1.00 63.88 112 GLY A N 1
ATOM 896 C CA . GLY A 1 112 ? -20.551 1.464 8.662 1.00 63.88 112 GLY A CA 1
ATOM 897 C C . GLY A 1 112 ? -19.388 2.228 9.300 1.00 63.88 112 GLY A C 1
ATOM 898 O O . GLY A 1 112 ? -19.602 2.933 10.283 1.00 63.88 112 GLY A O 1
ATOM 899 N N . GLY A 1 113 ? -18.166 2.101 8.777 1.00 61.03 113 GLY A N 1
ATOM 900 C CA . GLY A 1 113 ? -17.058 2.977 9.152 1.00 61.03 113 GLY A CA 1
ATOM 901 C C . GLY A 1 113 ? -17.275 4.415 8.666 1.00 61.03 113 GLY A C 1
ATOM 902 O O . GLY A 1 113 ? -17.327 4.658 7.459 1.00 61.03 113 GLY A O 1
ATOM 903 N N . SER A 1 114 ? -17.405 5.368 9.594 1.00 50.44 114 SER A N 1
ATOM 904 C CA . SER A 1 114 ? -17.419 6.822 9.327 1.00 50.44 114 SER A CA 1
ATOM 905 C C . SER A 1 114 ? -16.028 7.446 9.429 1.00 50.44 114 SER A C 1
ATOM 907 O O . SER A 1 114 ? -15.281 7.065 10.364 1.00 50.44 114 SER A O 1
#

Radius of gyration: 14.74 Å; chains: 1; bounding box: 35×24×42 Å

Sequence (114 aa):
SLKDQGLSTNQIRALFGEVRQIQGEWSIAGHRDQALRRLFLLKPKMAYRQRKERGRAVQALVEVLDPALDLVTKAQPRPEGQAPGGADNQDDNFQRFVDFFEAILAYHKAYGGS

Secondary structure (DSSP, 8-state):
-GGGGT--HHHHHHHHHHHHHHHHHHTSTT-HHHHHHHHHHHHHHHHHHHHHS--HHHHHHHHHHHHHHHHHHHSPPPPTTPPSSSS-SHHHHHHHHHHHHHHHHHHHHHTT--

pLDDT: mean 87.6, std 11.53, range [49.53, 97.75]

Foldseek 3Di:
DLVVQPDALVVLCVLLVLLVVLVVLCPDPPSPVVSLVSLVVSLVVLVVCCVVVVTVSSVVVCVVLVVLSVQLNVFAADDPPDDADDDSHNVNSSVVSSVVSVVVSVVCVVVDRD